Protein AF-W2CIY2-F1 (afdb_monomer)

InterPro domains:
  IPR014942 Nucleotidyl transferase AbiEii toxin, Type IV TA system [PF08843] (7-76)

Mean predicted aligned error: 7.07 Å

Radius of gyration: 17.21 Å; Cα contacts (8 Å, |Δi|>4): 75; chains: 1; bounding box: 37×29×41 Å

Organism: NCBI:txid1411022

Foldseek 3Di:
DDKDKAADDDPPPDQDPVDGRIDIDDDDPDPPPADWDWDKDADPCCVVPVVVDPPDIDTDTGGDPVVVVVVVVVVVVVVD

Secondary structure (DSSP, 8-state):
-EEEEEE---SSSS-BTTB-SEEEEEE------S-EEEEEEE-HHHHH-TTT-SS-EEEEEEE-HHHHHHHHHHHHHH--

Sequence (80 aa):
MNEIIIGYPSVIGAASDYVRPAVKVEISYLSMKEPFEVKEITTLISDAFPHADRDTSAVIPIVLPSRTFLEKAFLLCEEF

pLDDT: mean 85.66, std 10.15, range [51.38, 95.06]

Structure (mmCIF, N/CA/C/O backbone):
data_AF-W2CIY2-F1
#
_entry.id   AF-W2CIY2-F1
#
loop_
_atom_site.group_PDB
_atom_site.id
_atom_site.type_symbol
_atom_site.label_atom_id
_atom_site.label_alt_id
_atom_site.label_comp_id
_atom_site.label_asym_id
_atom_site.label_entity_id
_atom_site.label_seq_id
_atom_site.pdbx_PDB_ins_code
_atom_site.Cartn_x
_atom_site.Cartn_y
_atom_site.Cartn_z
_atom_site.occupancy
_atom_site.B_iso_or_equiv
_atom_site.auth_seq_id
_atom_site.auth_comp_id
_atom_site.auth_asym_id
_atom_site.auth_atom_id
_atom_site.pdbx_PDB_model_num
ATOM 1 N N . MET A 1 1 ? -18.791 3.092 1.536 1.00 62.25 1 MET A N 1
ATOM 2 C CA . MET A 1 1 ? -17.380 2.779 1.243 1.00 62.25 1 MET A CA 1
ATOM 3 C C . MET A 1 1 ? -17.235 2.904 -0.256 1.00 62.25 1 MET A C 1
ATOM 5 O O . MET A 1 1 ? -17.981 2.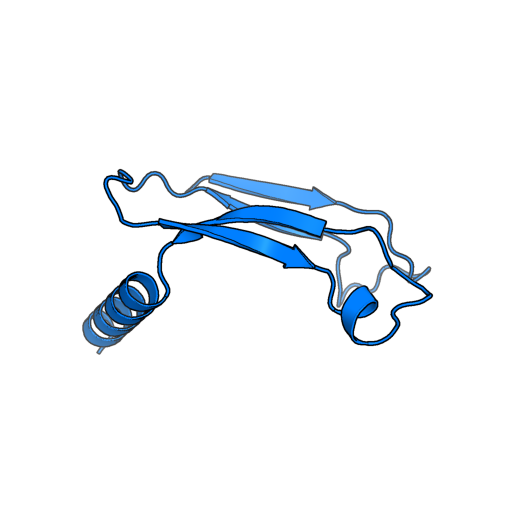235 -0.959 1.00 62.25 1 MET A O 1
ATOM 9 N N . ASN A 1 2 ? -16.407 3.831 -0.732 1.00 80.44 2 ASN A N 1
ATOM 10 C CA . ASN A 1 2 ? -16.220 4.017 -2.169 1.00 80.44 2 ASN A CA 1
ATOM 11 C C . ASN A 1 2 ? -14.965 3.251 -2.579 1.00 80.44 2 ASN A C 1
ATOM 13 O O . ASN A 1 2 ? -13.921 3.411 -1.945 1.00 80.44 2 ASN A O 1
ATOM 17 N N . GLU A 1 3 ? -15.082 2.420 -3.611 1.00 90.69 3 GLU A N 1
ATOM 18 C CA . GLU A 1 3 ? -13.960 1.687 -4.190 1.00 90.69 3 GLU A CA 1
ATOM 19 C C . GLU A 1 3 ? -13.600 2.240 -5.571 1.00 90.69 3 GLU A C 1
ATOM 21 O O . GLU A 1 3 ? -14.461 2.686 -6.332 1.00 90.69 3 GLU A O 1
ATOM 26 N N . ILE A 1 4 ? -12.307 2.223 -5.878 1.00 94.75 4 ILE A N 1
ATOM 27 C CA . ILE A 1 4 ? -11.736 2.609 -7.166 1.00 94.75 4 ILE A CA 1
ATOM 28 C C . ILE A 1 4 ? -10.899 1.432 -7.660 1.00 94.75 4 ILE A C 1
ATOM 30 O O . ILE A 1 4 ? -10.068 0.904 -6.921 1.00 94.75 4 ILE A O 1
ATOM 34 N N . ILE A 1 5 ? -11.098 1.026 -8.914 1.00 94.94 5 ILE A N 1
ATOM 35 C CA . ILE A 1 5 ? -10.291 -0.011 -9.563 1.00 94.94 5 ILE A CA 1
ATOM 36 C C . ILE A 1 5 ? -9.316 0.657 -10.529 1.00 94.94 5 ILE A C 1
ATOM 38 O O . ILE A 1 5 ? -9.733 1.326 -11.474 1.00 94.94 5 ILE A O 1
ATOM 42 N N . ILE A 1 6 ? -8.020 0.462 -10.300 1.00 95.00 6 ILE A N 1
ATOM 43 C CA . ILE A 1 6 ? -6.942 1.005 -11.129 1.00 95.00 6 ILE A CA 1
ATOM 44 C C . ILE A 1 6 ? -6.340 -0.139 -11.942 1.00 95.00 6 ILE A C 1
ATOM 46 O O . ILE A 1 6 ? -5.695 -1.023 -11.383 1.00 95.00 6 ILE A O 1
ATOM 50 N N . GLY A 1 7 ? -6.556 -0.131 -13.257 1.00 93.25 7 GLY A N 1
ATOM 51 C CA . GLY A 1 7 ? -5.910 -1.069 -14.176 1.00 93.25 7 GLY A CA 1
ATOM 52 C C . GLY A 1 7 ? -4.483 -0.638 -14.517 1.00 93.25 7 GLY A C 1
ATOM 53 O O . GLY A 1 7 ? -4.207 0.557 -14.622 1.00 93.25 7 GLY A O 1
ATOM 54 N N . TYR A 1 8 ? -3.587 -1.601 -14.719 1.00 90.69 8 TYR A N 1
ATOM 55 C CA . TYR A 1 8 ? -2.203 -1.351 -15.126 1.00 90.69 8 TYR A CA 1
ATOM 56 C C . TYR A 1 8 ? -1.762 -2.311 -16.244 1.00 90.69 8 TYR A C 1
ATOM 58 O O . TYR A 1 8 ? -2.322 -3.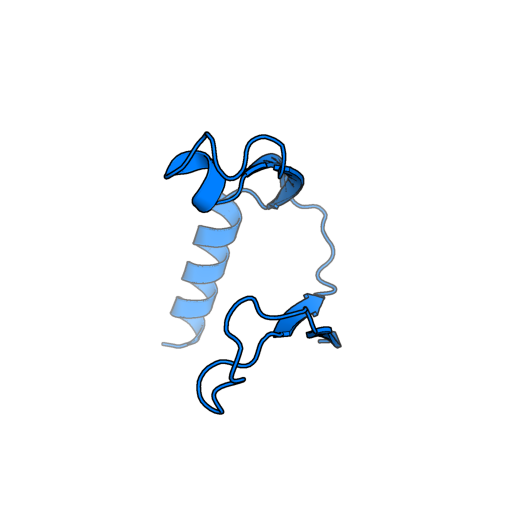401 -16.384 1.00 90.69 8 TYR A O 1
ATOM 66 N N . PRO A 1 9 ? -0.767 -1.935 -17.070 1.00 88.94 9 PRO A N 1
ATOM 67 C CA . PRO A 1 9 ? -0.206 -2.845 -18.062 1.00 88.94 9 PRO A CA 1
ATOM 68 C C . PRO A 1 9 ? 0.541 -3.992 -17.371 1.00 88.94 9 PRO A C 1
ATOM 70 O O . PRO A 1 9 ? 1.456 -3.770 -16.580 1.00 88.94 9 PRO A O 1
ATOM 73 N N . SER A 1 10 ? 0.151 -5.230 -17.675 1.00 86.31 10 SER A N 1
ATOM 74 C CA . SER A 1 10 ? 0.815 -6.423 -17.147 1.00 86.31 10 SER A CA 1
ATOM 75 C C . SER A 1 10 ? 2.115 -6.704 -17.897 1.00 86.31 10 SER A C 1
ATOM 77 O O . SER A 1 10 ? 2.144 -6.675 -19.126 1.00 86.31 10 SER A O 1
ATOM 79 N N . VAL A 1 11 ? 3.168 -7.068 -17.163 1.00 84.12 11 VAL A N 1
ATOM 80 C CA . VAL A 1 11 ? 4.391 -7.651 -17.747 1.00 84.12 11 VAL A CA 1
ATOM 81 C C . VAL A 1 11 ? 4.192 -9.112 -18.170 1.00 84.12 11 VAL A C 1
ATOM 83 O O . VAL A 1 11 ? 4.970 -9.650 -18.955 1.00 84.12 11 VAL A O 1
ATOM 86 N N . ILE A 1 12 ? 3.136 -9.763 -17.673 1.00 81.69 12 ILE A N 1
ATOM 87 C CA . ILE A 1 12 ? 2.732 -11.112 -18.074 1.00 81.69 12 ILE A CA 1
ATOM 88 C C . ILE A 1 12 ? 1.820 -10.974 -19.297 1.00 81.69 12 ILE A C 1
ATOM 90 O O . ILE A 1 12 ? 0.727 -10.418 -19.197 1.00 81.69 12 ILE A O 1
ATOM 94 N N . GLY A 1 13 ? 2.280 -11.478 -20.446 1.00 69.62 13 GLY A N 1
ATOM 95 C CA . GLY A 1 13 ? 1.651 -11.258 -21.757 1.00 69.62 13 GLY A CA 1
ATOM 96 C C . GLY A 1 13 ? 0.285 -11.921 -21.975 1.00 69.62 13 GLY A C 1
ATOM 97 O O . GLY A 1 13 ? -0.429 -11.534 -22.894 1.00 69.62 13 GLY A O 1
ATOM 98 N N . ALA A 1 14 ? -0.106 -12.881 -21.134 1.00 69.56 14 ALA A N 1
ATOM 99 C CA . ALA A 1 14 ? -1.464 -13.412 -21.101 1.00 69.56 14 ALA A CA 1
ATOM 100 C C . ALA A 1 14 ? -2.111 -12.999 -19.778 1.00 69.56 14 ALA A C 1
ATOM 102 O O . ALA A 1 14 ? -1.683 -13.449 -18.714 1.00 69.56 14 ALA A O 1
ATOM 103 N N . ALA A 1 15 ? -3.128 -12.136 -19.839 1.00 63.94 15 ALA A N 1
ATOM 104 C CA . ALA A 1 15 ? -3.983 -11.891 -18.687 1.00 63.94 15 ALA A CA 1
ATOM 105 C C . ALA A 1 15 ? -4.626 -13.230 -18.303 1.00 63.94 15 ALA A C 1
ATOM 107 O O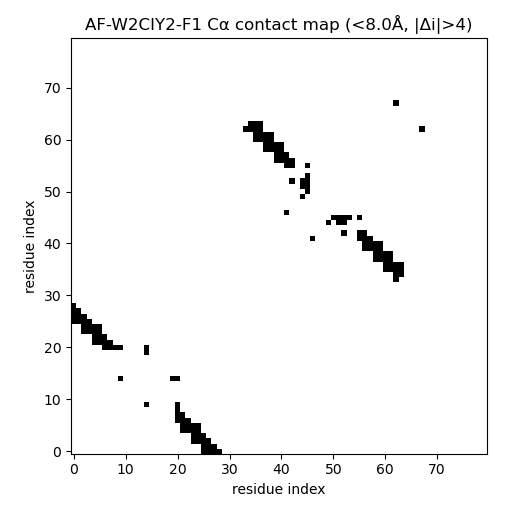 . ALA A 1 15 ? -5.413 -13.789 -19.062 1.00 63.94 15 ALA A O 1
ATOM 108 N N . SER A 1 16 ? -4.220 -13.782 -17.163 1.00 69.12 16 SER A N 1
ATOM 109 C CA . SER A 1 16 ? -4.855 -14.970 -16.610 1.00 69.12 16 SER A CA 1
ATOM 110 C C . SER A 1 16 ? -6.166 -14.550 -15.957 1.00 69.12 16 SER A C 1
ATOM 112 O O . SER A 1 16 ? -6.183 -13.568 -15.213 1.00 69.12 16 SER A O 1
ATOM 114 N N . ASP A 1 17 ? -7.238 -15.321 -16.144 1.00 72.06 17 ASP A N 1
ATOM 115 C CA . ASP A 1 17 ? -8.484 -15.130 -15.385 1.00 72.06 17 ASP A CA 1
ATOM 116 C C . ASP A 1 17 ? -8.252 -15.213 -13.863 1.00 72.06 17 ASP A C 1
ATOM 118 O O . ASP A 1 17 ? -9.044 -14.688 -13.078 1.00 72.06 17 ASP A O 1
ATOM 122 N N . TYR A 1 18 ? -7.140 -15.834 -13.448 1.00 80.88 18 TYR A N 1
ATOM 123 C CA . TYR A 1 18 ? -6.733 -15.979 -12.054 1.00 80.88 18 TYR A CA 1
ATOM 124 C C . TYR A 1 18 ? -6.105 -14.708 -11.455 1.00 80.88 18 TYR A C 1
ATOM 126 O O . TYR A 1 18 ? -6.324 -14.422 -10.280 1.00 80.88 18 TYR A O 1
ATOM 134 N N . VAL A 1 19 ? -5.340 -13.929 -12.234 1.00 84.88 19 VAL A N 1
ATOM 135 C CA . VAL A 1 19 ? -4.687 -12.694 -11.757 1.00 84.88 19 VAL A CA 1
ATOM 136 C C . VAL A 1 19 ? -5.004 -11.553 -12.706 1.00 84.88 19 VAL A C 1
ATOM 138 O O . VAL A 1 19 ? -4.412 -11.419 -13.778 1.00 84.88 19 VAL A O 1
ATOM 141 N N . ARG A 1 20 ? -5.929 -10.692 -12.283 1.00 88.06 20 ARG A N 1
ATOM 142 C CA . ARG A 1 20 ? -6.264 -9.479 -13.027 1.00 88.06 20 ARG A CA 1
ATOM 143 C C . ARG A 1 20 ? -5.216 -8.398 -12.749 1.00 88.06 20 ARG A C 1
ATOM 145 O O . ARG A 1 20 ? -4.913 -8.164 -11.578 1.00 88.06 20 ARG A O 1
ATOM 152 N N . PRO A 1 21 ? -4.706 -7.693 -13.775 1.00 91.38 21 PRO A N 1
ATOM 153 C CA . PRO A 1 21 ? -3.752 -6.605 -13.594 1.00 91.38 21 PRO A CA 1
ATOM 154 C C . PRO A 1 21 ? -4.474 -5.322 -13.157 1.00 91.38 21 PRO A C 1
ATOM 156 O O . PRO A 1 21 ? -4.576 -4.340 -13.894 1.00 91.38 21 PRO A O 1
ATOM 159 N N . ALA A 1 22 ? -5.053 -5.366 -11.961 1.00 91.56 22 ALA A N 1
ATOM 160 C CA . ALA A 1 22 ? -5.777 -4.258 -11.366 1.00 91.56 22 ALA A CA 1
ATOM 161 C C . ALA A 1 22 ? -5.526 -4.185 -9.859 1.00 91.56 22 ALA A C 1
ATOM 163 O O . ALA A 1 22 ? -5.382 -5.207 -9.189 1.00 91.56 22 ALA A O 1
ATOM 164 N N . VAL A 1 23 ? -5.506 -2.967 -9.328 1.00 92.75 23 VAL A N 1
ATOM 165 C CA . VAL A 1 23 ? -5.445 -2.684 -7.892 1.00 92.75 23 VAL A CA 1
ATOM 166 C C . VAL A 1 23 ? -6.786 -2.110 -7.460 1.00 92.75 23 VAL A C 1
ATOM 168 O O . VAL A 1 23 ? -7.287 -1.166 -8.073 1.00 92.75 23 VAL A O 1
ATOM 171 N N . LYS A 1 24 ? -7.368 -2.674 -6.401 1.00 94.25 24 LYS A N 1
ATOM 172 C CA . LYS A 1 24 ? -8.551 -2.115 -5.746 1.00 94.25 24 LYS A CA 1
ATOM 173 C C . LYS A 1 24 ? -8.116 -1.169 -4.633 1.00 94.25 24 LYS A C 1
ATOM 175 O O . LYS A 1 24 ? -7.353 -1.560 -3.755 1.00 94.25 24 LYS A O 1
ATOM 180 N N . VAL A 1 25 ? -8.617 0.057 -4.673 1.00 93.06 25 VAL A N 1
ATOM 181 C CA . VAL A 1 25 ? -8.372 1.097 -3.674 1.00 93.06 25 VAL A CA 1
ATOM 182 C C . VAL A 1 25 ? -9.683 1.394 -2.964 1.00 93.06 25 VAL A C 1
ATOM 184 O O . VAL A 1 25 ? -10.669 1.755 -3.603 1.00 93.06 25 VAL A O 1
ATOM 187 N N . G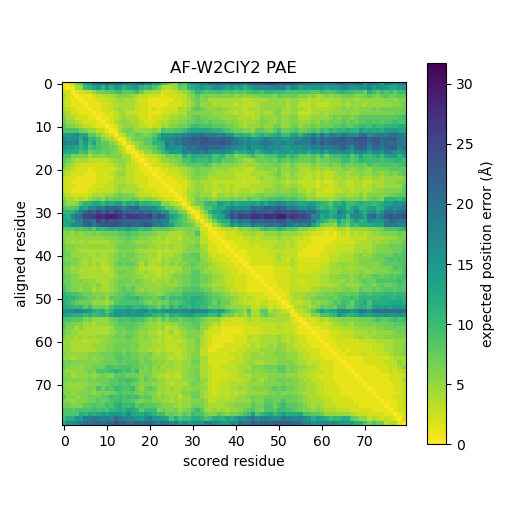LU A 1 26 ? -9.700 1.246 -1.644 1.00 92.12 26 GLU A N 1
ATOM 188 C CA . GLU A 1 26 ? -10.857 1.560 -0.805 1.00 92.12 26 GLU A CA 1
ATOM 189 C C . GLU A 1 26 ? -10.616 2.864 -0.048 1.00 92.12 26 GLU A C 1
ATOM 191 O O . GLU A 1 26 ? -9.546 3.076 0.523 1.00 92.12 26 GLU A O 1
ATOM 196 N N . ILE A 1 27 ? -11.622 3.739 -0.036 1.00 87.00 27 ILE A N 1
ATOM 197 C CA . ILE A 1 27 ? -11.568 5.014 0.681 1.00 87.00 27 ILE A CA 1
ATOM 198 C C . ILE A 1 27 ? -12.561 4.977 1.844 1.00 87.00 27 ILE A C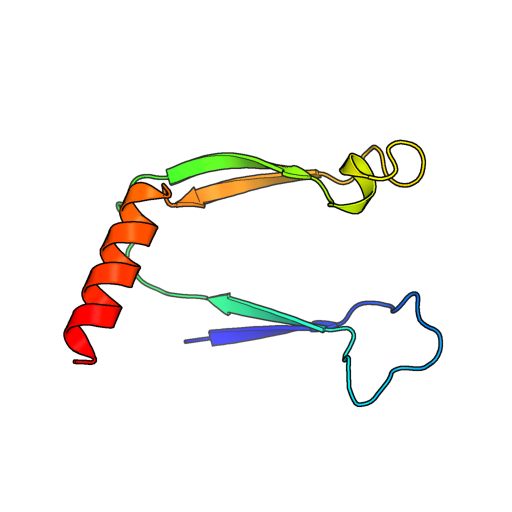 1
ATOM 200 O O . ILE A 1 27 ? -13.772 4.799 1.655 1.00 87.00 27 ILE A O 1
ATOM 204 N N . SER A 1 28 ? -12.034 5.196 3.047 1.00 78.38 28 SER A N 1
ATOM 205 C CA . SER A 1 28 ? -12.788 5.259 4.300 1.00 78.38 28 SER A CA 1
ATOM 206 C C . SER A 1 28 ? -12.911 6.705 4.780 1.00 78.38 28 SER A C 1
ATOM 208 O O . SER A 1 28 ? -11.954 7.467 4.712 1.00 78.38 28 SER A O 1
ATOM 210 N N . TYR A 1 29 ? -14.091 7.084 5.281 1.00 69.12 29 TYR A N 1
ATOM 211 C CA . TYR A 1 29 ? -14.392 8.448 5.750 1.00 69.12 29 TYR A CA 1
ATOM 212 C C . TYR A 1 29 ? -14.338 8.582 7.285 1.00 69.12 29 TYR A C 1
ATOM 214 O O . TYR A 1 29 ? -14.988 9.445 7.869 1.00 69.12 29 TYR A O 1
ATOM 222 N N . LEU A 1 30 ? -13.600 7.713 7.982 1.00 65.38 30 LEU A N 1
ATOM 223 C CA . LEU A 1 30 ? -13.426 7.870 9.427 1.00 65.38 30 LEU A CA 1
ATOM 224 C C . LEU A 1 30 ? -12.589 9.134 9.687 1.00 65.38 30 LEU A C 1
ATOM 226 O O . LEU A 1 30 ? -11.533 9.326 9.090 1.00 65.38 30 LEU A O 1
ATOM 230 N N . SER A 1 31 ? -13.115 10.031 10.526 1.00 51.38 31 SER A N 1
ATOM 231 C CA . SER A 1 31 ? -12.517 11.330 10.854 1.00 51.38 31 SER A CA 1
ATOM 232 C C . SER A 1 31 ? -11.117 11.154 11.457 1.00 51.38 31 SER A C 1
ATOM 234 O O . SER A 1 31 ? -10.986 10.949 12.663 1.00 51.38 31 SER A O 1
ATOM 236 N N . MET A 1 32 ? -10.067 11.294 10.646 1.00 56.47 32 MET A N 1
ATOM 237 C CA . MET A 1 32 ? -8.676 11.205 11.096 1.00 56.47 32 MET A CA 1
ATOM 238 C C . MET A 1 32 ? -8.279 12.425 11.943 1.00 56.47 32 MET A C 1
ATOM 240 O O . MET A 1 32 ? -7.761 13.421 11.442 1.00 56.47 32 MET A O 1
ATOM 244 N N . LYS A 1 33 ? -8.485 12.331 13.258 1.00 62.12 33 LYS A N 1
ATOM 245 C CA . LYS A 1 33 ? -7.733 13.087 14.282 1.00 62.12 33 LYS A CA 1
ATOM 246 C C . LYS A 1 33 ? -6.679 12.182 14.927 1.00 62.12 33 LYS A C 1
ATOM 248 O O . LYS A 1 33 ? -6.522 12.139 16.142 1.00 62.12 33 LYS A O 1
ATOM 253 N N . GLU A 1 34 ? -6.020 11.375 14.112 1.00 68.38 34 GLU A N 1
ATOM 254 C CA . GLU A 1 34 ? -5.361 10.164 14.586 1.00 68.38 34 GLU A CA 1
ATOM 255 C C . GLU A 1 34 ? -3.875 10.173 14.260 1.00 68.38 34 GLU A C 1
ATOM 257 O O . GLU A 1 34 ? -3.469 10.763 13.256 1.00 68.38 34 GLU A O 1
ATOM 262 N N . PRO A 1 35 ? -3.051 9.557 15.121 1.00 84.44 35 PRO A N 1
ATOM 263 C CA . PRO A 1 35 ? -1.614 9.631 14.978 1.00 84.44 35 PRO A CA 1
ATOM 264 C C . PRO A 1 35 ? -1.162 8.844 13.743 1.00 84.44 35 PRO A C 1
ATOM 266 O O . PRO A 1 35 ? -1.461 7.657 13.581 1.00 84.44 35 PRO A O 1
ATOM 269 N N . PHE A 1 36 ? -0.419 9.530 12.885 1.00 90.06 36 PHE A N 1
ATOM 270 C CA . PHE A 1 36 ? 0.209 8.983 11.693 1.00 90.06 36 PHE A CA 1
ATOM 271 C C . PHE A 1 36 ? 1.710 9.268 11.735 1.00 90.06 36 PHE A C 1
ATOM 273 O O . PHE A 1 36 ? 2.165 10.197 12.406 1.00 90.06 36 PHE A O 1
ATOM 280 N N . GLU A 1 37 ? 2.471 8.484 10.990 1.00 92.38 37 GLU A N 1
ATOM 281 C CA . GLU A 1 37 ? 3.870 8.756 10.685 1.00 92.38 37 GLU A CA 1
ATOM 282 C C . GLU A 1 37 ? 4.048 8.843 9.170 1.00 92.38 37 GLU A C 1
ATOM 284 O O . GLU A 1 37 ? 3.326 8.208 8.405 1.00 92.38 37 GLU A O 1
ATOM 289 N N . VAL A 1 38 ? 4.989 9.663 8.714 1.00 94.75 38 VAL A N 1
ATOM 290 C CA . VAL A 1 38 ? 5.353 9.708 7.295 1.00 94.75 38 VAL A CA 1
ATOM 291 C C . VAL A 1 38 ? 6.438 8.670 7.064 1.00 94.75 38 VAL A C 1
ATOM 293 O O . VAL A 1 38 ? 7.458 8.690 7.753 1.00 94.75 38 VAL A O 1
ATOM 296 N N . LYS A 1 39 ? 6.231 7.776 6.096 1.00 93.81 39 LYS A N 1
ATOM 297 C CA . LYS A 1 39 ? 7.181 6.709 5.780 1.00 93.81 39 LYS A CA 1
ATOM 298 C C . LYS A 1 39 ? 7.448 6.639 4.283 1.00 93.81 39 LYS A C 1
ATOM 300 O O . LYS A 1 39 ? 6.539 6.808 3.472 1.00 93.81 39 LYS A O 1
ATOM 305 N N . GLU A 1 40 ? 8.701 6.385 3.929 1.00 94.38 40 GLU A N 1
ATOM 306 C CA . GLU A 1 40 ? 9.073 6.008 2.569 1.00 94.38 40 GLU A CA 1
ATOM 307 C C . GLU A 1 40 ? 8.770 4.523 2.348 1.00 94.38 40 GLU A C 1
ATOM 309 O O . GLU A 1 40 ? 9.122 3.669 3.166 1.00 94.38 40 GLU A O 1
ATOM 314 N N . ILE A 1 41 ? 8.089 4.224 1.247 1.00 92.38 41 ILE A N 1
ATOM 315 C CA . ILE A 1 41 ? 7.786 2.874 0.787 1.00 92.38 41 ILE A CA 1
ATOM 316 C C . ILE A 1 41 ? 8.555 2.645 -0.508 1.00 92.38 41 ILE A C 1
ATOM 318 O O . ILE A 1 41 ? 8.451 3.440 -1.440 1.00 92.38 41 ILE A O 1
ATOM 322 N N . THR A 1 42 ? 9.294 1.544 -0.564 1.00 92.44 42 THR A N 1
ATOM 323 C CA . THR A 1 42 ? 10.028 1.085 -1.744 1.00 92.44 42 THR A CA 1
ATOM 324 C C . THR A 1 42 ? 9.403 -0.198 -2.286 1.00 92.44 42 THR A C 1
ATOM 326 O O . THR A 1 42 ? 8.588 -0.851 -1.622 1.00 92.44 42 THR A O 1
ATOM 329 N N . THR A 1 43 ? 9.741 -0.571 -3.517 1.00 91.56 43 THR A N 1
ATOM 330 C CA . THR A 1 43 ? 9.240 -1.819 -4.101 1.00 91.56 43 THR A CA 1
ATOM 331 C C . THR A 1 43 ? 9.997 -3.024 -3.542 1.00 91.56 43 THR A C 1
ATOM 333 O O . THR A 1 43 ? 11.192 -2.954 -3.260 1.00 91.56 43 THR A O 1
ATOM 336 N N . LEU A 1 44 ? 9.335 -4.182 -3.473 1.00 91.25 44 LEU A N 1
ATOM 337 C CA . LEU A 1 44 ? 10.014 -5.449 -3.163 1.00 91.25 44 LEU A CA 1
ATOM 338 C C . LEU A 1 44 ? 11.084 -5.804 -4.210 1.00 91.25 44 LEU A C 1
ATOM 340 O O . LEU A 1 44 ? 12.066 -6.469 -3.893 1.00 91.25 44 LEU A O 1
ATOM 344 N N . ILE A 1 45 ? 10.899 -5.357 -5.459 1.00 90.75 45 ILE A N 1
ATOM 345 C CA . ILE A 1 45 ? 11.879 -5.554 -6.533 1.00 90.75 45 ILE A CA 1
ATOM 346 C C . ILE A 1 45 ? 13.145 -4.754 -6.236 1.00 90.75 45 ILE A C 1
ATOM 348 O O . ILE A 1 45 ? 14.225 -5.295 -6.423 1.00 90.75 45 ILE A O 1
ATOM 352 N N . SER A 1 46 ? 13.038 -3.518 -5.747 1.00 90.62 46 SER A N 1
ATOM 353 C CA . SER A 1 46 ? 14.212 -2.707 -5.407 1.00 90.62 46 SER A CA 1
ATOM 354 C C . SER A 1 46 ? 15.041 -3.309 -4.272 1.00 90.62 46 SER A C 1
ATOM 356 O O . SER A 1 46 ? 16.268 -3.277 -4.330 1.00 90.62 46 SER A O 1
ATOM 358 N N . ASP A 1 47 ? 14.385 -3.934 -3.290 1.00 88.81 47 ASP A N 1
ATOM 359 C CA . ASP A 1 47 ? 15.051 -4.608 -2.172 1.00 88.81 47 ASP A CA 1
ATOM 360 C C . ASP A 1 47 ? 15.758 -5.898 -2.627 1.00 88.81 47 ASP A C 1
ATOM 362 O O . ASP A 1 47 ? 16.935 -6.118 -2.344 1.00 88.81 47 ASP A O 1
ATOM 366 N N . ALA A 1 48 ? 15.070 -6.733 -3.414 1.00 92.19 48 ALA A N 1
ATOM 367 C CA . ALA A 1 48 ? 15.607 -8.014 -3.880 1.00 92.19 48 ALA A CA 1
ATOM 368 C C . ALA A 1 48 ? 16.565 -7.895 -5.083 1.00 92.19 48 ALA A C 1
ATOM 370 O O . ALA A 1 48 ? 17.496 -8.689 -5.229 1.00 92.19 48 ALA A O 1
ATOM 371 N N . PHE A 1 49 ? 16.341 -6.914 -5.958 1.00 91.44 49 PHE A N 1
ATOM 372 C CA . PHE A 1 49 ? 17.072 -6.678 -7.204 1.00 91.44 49 PHE A CA 1
ATOM 373 C C . PHE A 1 49 ? 17.413 -5.187 -7.367 1.00 91.44 49 PHE A C 1
ATOM 375 O O . PHE A 1 49 ? 16.893 -4.524 -8.272 1.00 91.44 49 PHE A O 1
ATOM 382 N N . PRO A 1 50 ? 18.376 -4.658 -6.587 1.00 85.31 50 PRO A N 1
ATOM 383 C CA . PRO A 1 50 ? 18.686 -3.226 -6.550 1.00 85.31 50 PRO A CA 1
ATOM 384 C C . PRO A 1 50 ? 19.235 -2.640 -7.853 1.00 85.31 50 PRO A C 1
ATOM 386 O O . PRO A 1 50 ? 19.601 -1.475 -7.882 1.00 85.31 50 PRO A O 1
ATOM 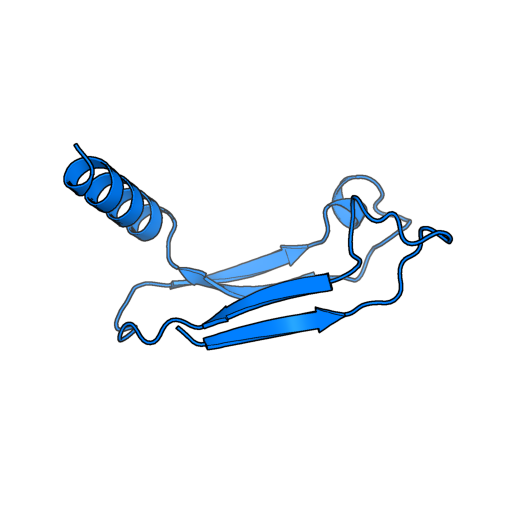389 N N . HIS A 1 51 ? 19.412 -3.427 -8.913 1.00 88.75 51 HIS A N 1
ATOM 390 C CA . HIS A 1 51 ? 19.814 -2.950 -10.240 1.00 88.75 51 HIS A CA 1
ATOM 391 C C . HIS A 1 51 ? 18.651 -2.918 -11.239 1.00 88.75 51 HIS A C 1
ATOM 393 O O . HIS A 1 51 ? 18.774 -2.265 -12.272 1.00 88.75 51 HIS A O 1
ATOM 399 N N . ALA A 1 52 ? 17.558 -3.632 -10.954 1.00 86.44 52 ALA A N 1
ATOM 400 C CA . ALA A 1 52 ? 16.375 -3.702 -11.807 1.00 86.44 52 ALA A CA 1
ATOM 401 C C . ALA A 1 52 ? 15.386 -2.570 -11.505 1.00 86.44 52 ALA A C 1
ATOM 403 O O . ALA A 1 52 ? 14.702 -2.100 -12.409 1.00 86.44 52 ALA A O 1
ATOM 404 N N . ASP A 1 53 ? 15.338 -2.128 -10.249 1.00 82.25 53 ASP A N 1
ATOM 405 C CA . ASP A 1 53 ? 14.497 -1.028 -9.794 1.00 82.25 53 ASP A CA 1
ATOM 406 C C . ASP A 1 53 ? 15.233 -0.263 -8.689 1.00 82.25 53 ASP A C 1
ATOM 408 O O . ASP A 1 53 ? 15.494 -0.812 -7.622 1.00 82.25 53 ASP A O 1
ATOM 412 N N . ARG A 1 54 ? 15.652 0.973 -8.972 1.00 72.06 54 ARG A N 1
ATOM 413 C CA . ARG A 1 54 ? 16.431 1.802 -8.032 1.00 72.06 54 ARG A CA 1
ATOM 414 C C . ARG A 1 54 ? 15.672 2.991 -7.480 1.00 72.06 54 ARG A C 1
ATOM 416 O O . ARG A 1 54 ? 15.951 3.408 -6.364 1.00 72.06 54 ARG A O 1
ATOM 423 N N . ASP A 1 55 ? 14.729 3.507 -8.257 1.00 79.75 55 ASP A N 1
ATOM 424 C CA . ASP A 1 55 ? 14.193 4.850 -8.046 1.00 79.75 55 ASP A CA 1
ATOM 425 C C . ASP A 1 55 ? 12.683 4.839 -7.773 1.00 79.75 55 ASP A C 1
ATOM 427 O O . ASP A 1 55 ? 12.071 5.893 -7.603 1.00 79.75 55 ASP A O 1
ATOM 431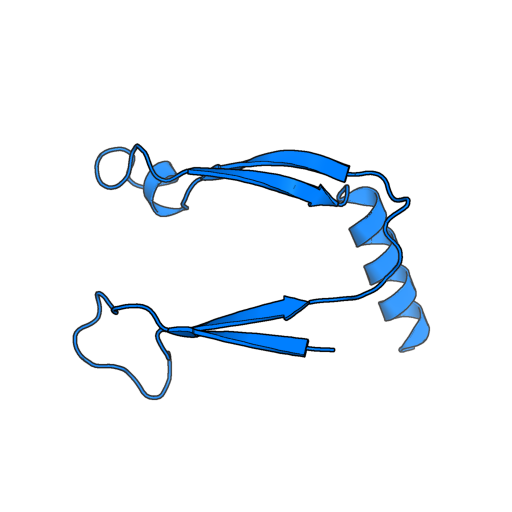 N N . THR A 1 56 ? 12.059 3.657 -7.717 1.00 88.50 56 THR A N 1
ATOM 432 C CA . THR A 1 56 ? 10.632 3.550 -7.409 1.00 88.50 56 THR A CA 1
ATOM 433 C C . THR A 1 56 ? 10.417 3.573 -5.898 1.00 88.50 56 THR A C 1
ATOM 435 O O . THR A 1 56 ? 10.445 2.540 -5.222 1.00 88.50 56 THR A O 1
ATOM 438 N N . SER A 1 57 ? 10.154 4.765 -5.366 1.00 91.94 57 SER A N 1
ATOM 439 C CA . SER A 1 57 ? 9.677 4.953 -3.998 1.00 91.94 57 SER A CA 1
ATOM 440 C C . SER A 1 57 ? 8.511 5.939 -3.922 1.00 91.94 57 SER A C 1
ATOM 442 O O . SER A 1 57 ? 8.242 6.715 -4.843 1.00 91.94 57 SER A O 1
ATOM 444 N N . ALA A 1 58 ? 7.767 5.875 -2.822 1.00 93.19 58 ALA A N 1
ATOM 445 C CA . ALA A 1 58 ? 6.694 6.804 -2.511 1.00 93.19 58 ALA A CA 1
ATOM 446 C C . ALA A 1 58 ? 6.732 7.171 -1.028 1.00 93.19 58 ALA A C 1
ATOM 448 O O . ALA A 1 58 ? 6.853 6.305 -0.164 1.00 93.19 58 ALA A O 1
ATOM 449 N N . VAL A 1 59 ? 6.579 8.458 -0.723 1.00 95.06 59 VAL A N 1
ATOM 450 C CA . VAL A 1 59 ? 6.470 8.950 0.654 1.00 95.06 59 VAL A CA 1
ATOM 451 C C . VAL A 1 59 ? 4.994 9.087 1.000 1.00 95.06 59 VAL A C 1
ATOM 453 O O . VAL A 1 59 ? 4.285 9.890 0.392 1.00 95.06 59 VAL A O 1
ATOM 456 N N . ILE A 1 60 ? 4.522 8.289 1.956 1.00 92.62 60 ILE A N 1
ATOM 457 C CA . ILE A 1 60 ? 3.097 8.171 2.279 1.00 92.62 60 ILE A CA 1
ATOM 458 C C . ILE A 1 60 ? 2.892 8.361 3.790 1.00 92.62 60 ILE A C 1
ATOM 460 O O . ILE A 1 60 ? 3.628 7.772 4.587 1.00 92.62 60 ILE A O 1
ATOM 464 N N . PRO A 1 61 ? 1.903 9.168 4.224 1.00 91.69 61 PRO A N 1
ATOM 465 C CA . PRO A 1 61 ? 1.463 9.168 5.612 1.00 91.69 61 PRO A CA 1
ATOM 466 C C . PRO A 1 61 ? 0.749 7.847 5.921 1.00 91.69 61 PRO A C 1
ATOM 468 O O . PRO A 1 61 ? -0.258 7.509 5.299 1.00 91.69 61 PRO A O 1
ATOM 471 N N . ILE A 1 62 ? 1.266 7.103 6.891 1.00 90.12 62 ILE A N 1
ATOM 472 C CA . ILE A 1 62 ? 0.708 5.833 7.346 1.00 90.12 62 ILE A CA 1
ATOM 473 C C . ILE A 1 62 ? 0.183 5.972 8.772 1.00 90.12 62 ILE A C 1
ATOM 475 O O . ILE A 1 62 ? 0.767 6.653 9.614 1.00 90.12 62 ILE A O 1
ATOM 479 N N . VAL A 1 63 ? -0.934 5.312 9.060 1.00 89.50 63 VAL A N 1
ATOM 480 C CA . VAL A 1 63 ? -1.447 5.207 10.429 1.00 89.50 63 VAL A CA 1
ATOM 481 C C . VAL A 1 63 ? -0.456 4.410 11.280 1.00 89.50 63 VAL A C 1
ATOM 483 O O . VAL A 1 63 ? 0.066 3.393 10.817 1.00 89.50 63 VAL A O 1
ATOM 486 N N . LEU A 1 64 ? -0.216 4.839 12.526 1.00 91.31 64 LEU A N 1
ATOM 487 C CA . LEU A 1 64 ? 0.693 4.126 13.427 1.00 91.31 64 LEU A CA 1
ATOM 488 C C . LEU A 1 64 ? 0.294 2.644 13.588 1.00 91.31 64 LEU A C 1
ATOM 490 O O . LEU A 1 64 ? -0.871 2.359 13.892 1.00 91.31 64 LEU A O 1
ATOM 494 N N . PRO A 1 65 ? 1.249 1.693 13.497 1.00 91.12 65 PRO A N 1
ATOM 495 C CA . PRO A 1 65 ? 0.958 0.265 13.633 1.00 91.12 65 PRO A CA 1
ATOM 496 C C . PRO A 1 65 ? 0.252 -0.112 14.939 1.00 91.12 65 PRO A C 1
ATOM 498 O O . PRO A 1 65 ? -0.581 -1.013 14.946 1.00 91.12 65 PRO A O 1
ATOM 501 N N . SER A 1 66 ? 0.544 0.592 16.038 1.00 91.19 66 SER A N 1
ATOM 502 C CA . SER A 1 66 ? -0.093 0.367 17.341 1.00 91.19 66 SER A CA 1
ATOM 503 C C . SER A 1 66 ? -1.598 0.643 17.322 1.00 91.19 66 SER A C 1
ATOM 505 O O . 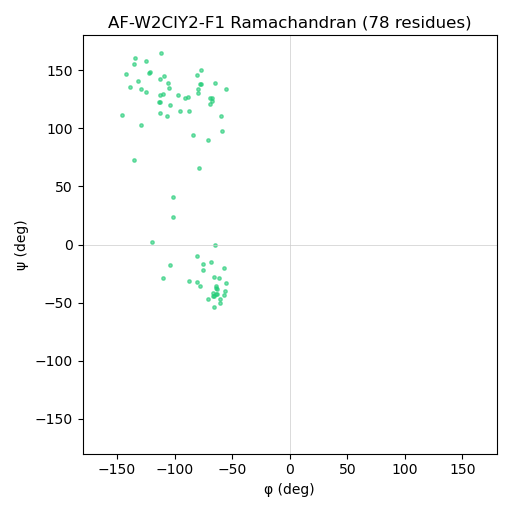SER A 1 66 ? -2.357 -0.119 17.920 1.00 91.19 66 SER A O 1
ATOM 507 N N . ARG A 1 67 ? -2.046 1.681 16.602 1.00 87.75 67 ARG A N 1
ATOM 508 C CA . ARG A 1 67 ? -3.475 1.960 16.402 1.00 87.75 67 ARG A CA 1
ATOM 509 C C . ARG A 1 67 ? -4.110 0.846 15.583 1.00 87.75 67 ARG A C 1
ATOM 511 O O . ARG A 1 67 ? -5.070 0.239 16.042 1.00 87.75 67 ARG A O 1
ATOM 518 N N . THR A 1 68 ? -3.536 0.543 14.419 1.00 88.75 68 THR A N 1
ATOM 519 C CA . THR A 1 68 ? -4.056 -0.500 13.524 1.00 88.75 68 THR A CA 1
ATOM 520 C C . THR A 1 68 ? -4.155 -1.850 14.233 1.00 88.75 68 THR A C 1
ATOM 522 O O . THR A 1 68 ? -5.143 -2.557 14.064 1.00 88.75 68 THR A O 1
ATOM 525 N N . PHE A 1 69 ? -3.170 -2.206 15.061 1.00 92.56 69 PHE A N 1
ATOM 526 C CA . PHE A 1 69 ? -3.198 -3.437 15.849 1.00 92.56 69 PHE A CA 1
ATOM 527 C C . PHE A 1 69 ? -4.394 -3.481 16.806 1.00 92.56 69 PHE A C 1
ATOM 529 O O . PHE A 1 69 ? -5.138 -4.458 16.795 1.00 92.56 69 PHE A O 1
ATOM 536 N N . LEU A 1 70 ? -4.603 -2.424 17.599 1.00 91.50 70 LEU A N 1
ATOM 537 C CA . LEU A 1 70 ? -5.717 -2.359 18.548 1.00 91.50 70 LEU A CA 1
ATOM 538 C C . LEU A 1 70 ? -7.072 -2.374 17.839 1.00 91.50 70 LEU A C 1
ATOM 540 O O . LEU A 1 70 ? -7.962 -3.098 18.263 1.00 91.50 70 LEU A O 1
ATOM 544 N N . GLU A 1 71 ? -7.222 -1.639 16.738 1.00 88.06 71 GLU A N 1
ATOM 545 C CA . GLU A 1 71 ? -8.456 -1.659 15.946 1.00 88.06 71 GLU A CA 1
ATOM 546 C C . GLU A 1 71 ? -8.764 -3.045 15.396 1.00 88.06 71 GLU A C 1
ATOM 548 O O . GLU A 1 71 ? -9.889 -3.517 15.518 1.00 88.06 71 GLU A O 1
ATOM 553 N N . LYS A 1 72 ? -7.767 -3.722 14.815 1.00 90.44 72 LYS A N 1
ATOM 554 C CA . LYS A 1 72 ? -7.941 -5.090 14.317 1.00 90.44 72 LYS A CA 1
ATOM 555 C C . LYS A 1 72 ? -8.249 -6.065 15.451 1.00 90.44 72 LYS A C 1
ATOM 557 O O . LYS A 1 72 ? -9.077 -6.946 15.253 1.00 90.44 72 LYS A O 1
ATOM 562 N N . ALA A 1 73 ? -7.633 -5.899 16.621 1.00 93.75 73 ALA A N 1
ATOM 563 C CA . ALA A 1 73 ? -7.918 -6.718 17.795 1.00 93.75 73 ALA A CA 1
ATOM 564 C C . ALA A 1 73 ? -9.348 -6.502 18.315 1.00 93.75 73 ALA A C 1
ATOM 566 O O . ALA A 1 73 ? -10.035 -7.478 18.592 1.00 93.75 73 ALA A O 1
ATOM 567 N N . PHE A 1 74 ? -9.821 -5.255 18.404 1.00 92.25 74 PHE A N 1
ATOM 568 C CA . PHE A 1 74 ? -11.195 -4.961 18.819 1.00 92.25 74 PHE A CA 1
ATOM 569 C C . PHE A 1 74 ? -12.224 -5.459 17.808 1.00 92.25 74 PHE A C 1
ATOM 571 O O . PHE A 1 74 ? -13.174 -6.113 18.217 1.00 92.25 74 PHE A O 1
ATOM 578 N N . LEU A 1 75 ? -12.000 -5.237 16.508 1.00 90.81 75 LEU A N 1
ATOM 579 C CA . LEU A 1 75 ? -12.864 -5.779 15.455 1.00 90.81 75 LEU A CA 1
ATOM 580 C C . LEU A 1 75 ? -12.962 -7.305 15.543 1.00 90.81 75 LEU A C 1
ATOM 582 O O . LEU A 1 75 ? -14.052 -7.852 15.459 1.00 90.81 75 LEU A O 1
ATOM 586 N N . LEU A 1 76 ? -11.834 -7.987 15.766 1.00 94.19 76 LEU A N 1
ATOM 587 C CA . LEU A 1 76 ? -11.828 -9.435 15.955 1.00 94.19 76 LEU A CA 1
ATOM 588 C C . LEU A 1 76 ? -12.614 -9.848 17.208 1.00 94.19 76 LEU A C 1
ATOM 590 O O . LEU A 1 76 ? -13.366 -10.809 17.152 1.00 94.19 76 LEU A O 1
ATOM 594 N N . CYS A 1 77 ? -12.462 -9.136 18.328 1.00 92.75 77 CYS A N 1
ATOM 595 C CA . CYS A 1 77 ? -13.218 -9.413 19.552 1.00 92.75 77 CYS A CA 1
ATOM 596 C C . CYS A 1 77 ? -14.724 -9.151 19.415 1.00 92.75 77 CYS A C 1
ATOM 598 O O . CYS A 1 77 ? -15.487 -9.756 20.149 1.00 92.75 77 CYS A O 1
ATOM 600 N N . GLU A 1 78 ? -15.161 -8.243 18.542 1.00 91.12 78 GLU A N 1
ATOM 601 C CA . GLU A 1 78 ? -16.589 -8.001 18.288 1.00 91.12 78 GLU A CA 1
ATOM 602 C C . GLU A 1 78 ? -17.231 -9.100 17.423 1.00 91.12 78 GLU A C 1
ATOM 604 O O . GLU A 1 78 ? -18.448 -9.277 17.465 1.00 91.12 78 GLU A O 1
ATOM 609 N N . GLU A 1 79 ? -16.436 -9.846 16.647 1.00 82.12 79 GLU A N 1
ATOM 610 C CA . GLU A 1 79 ? -16.916 -10.964 15.822 1.00 82.12 79 GLU A CA 1
ATOM 611 C C . GLU A 1 79 ? -17.118 -12.281 16.608 1.00 82.12 79 GLU A C 1
ATOM 613 O O . GLU A 1 79 ? -17.713 -13.213 16.058 1.00 82.12 79 GLU A O 1
ATOM 618 N N . PHE A 1 80 ? -16.673 -12.369 17.872 1.00 70.38 80 PHE A N 1
ATOM 619 C CA . PHE A 1 80 ? -16.736 -13.572 18.726 1.00 70.38 80 PHE A CA 1
ATOM 620 C C . PHE A 1 80 ? -17.366 -13.311 20.099 1.00 70.38 80 PHE A C 1
ATOM 622 O O . PHE A 1 80 ? -18.021 -14.248 20.614 1.00 70.38 80 PHE A O 1
#

Solvent-accessible surface area (backbone atoms on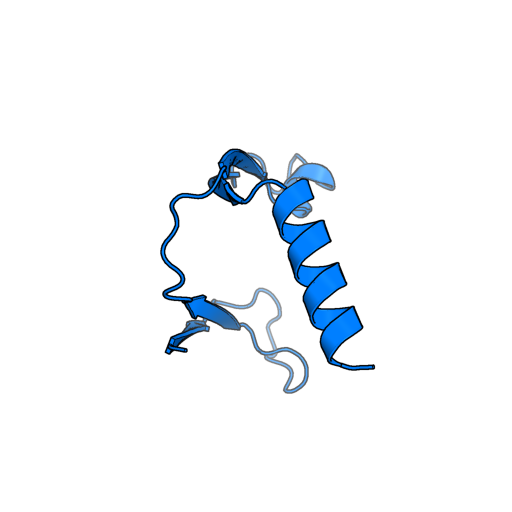ly — not comparable to full-atom values): 5244 Å² total; per-residue (Å²): 126,55,74,47,80,48,75,56,91,62,92,58,90,66,81,42,96,87,55,69,56,57,48,81,46,79,51,80,87,74,83,82,87,64,73,61,45,80,43,80,46,69,46,72,56,30,74,79,36,61,84,82,35,80,79,66,64,47,80,43,81,38,73,38,65,71,57,56,50,50,52,52,50,50,56,56,61,72,76,108